Protein AF-K1S4P4-F1 (afdb_monomer_lite)

Foldseek 3Di:
DFDDQDDDPVVLVVLLVCQLPDPDQDAAEFDAEQHASSLVSQVSGPHHYYDPRHYYYHDDDD

pLDDT: mean 86.68, std 6.68, range [51.41, 91.94]

InterPro domains:
  IPR023562 Clp protease proteolytic subunit /Translocation-enhancing protein TepA [PF00574] (2-58)
  IPR029045 ClpP/crotonase-like domain superfamily [SSF52096] (1-58)

Secondary structure (DSSP, 8-state):
-EEE----HHHHHHHHHHHHT-SS--EEEEEEEEETHHHHHHTTSSEEEE-TT-EEE-----

Structure (mmCIF, N/CA/C/O backbone):
data_AF-K1S4P4-F1
#
_entry.id   AF-K1S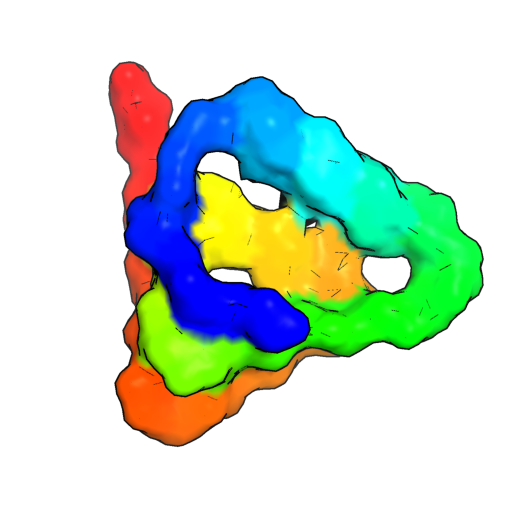4P4-F1
#
loop_
_atom_site.group_PDB
_atom_site.id
_atom_site.type_symbol
_atom_site.label_atom_id
_atom_site.label_alt_id
_atom_site.label_comp_id
_atom_site.label_asym_id
_atom_site.label_entity_id
_atom_site.label_seq_id
_atom_site.pdbx_PDB_ins_code
_atom_site.Cartn_x
_atom_site.Cartn_y
_atom_site.Cartn_z
_atom_site.occupancy
_atom_site.B_iso_or_equiv
_atom_site.auth_seq_id
_atom_site.auth_comp_id
_atom_site.auth_asym_id
_atom_site.auth_atom_id
_atom_site.pdbx_PDB_model_num
ATOM 1 N N . MET A 1 1 ? -7.653 3.594 -6.549 1.00 80.94 1 MET A N 1
ATOM 2 C CA . MET A 1 1 ? -6.918 2.768 -7.532 1.00 80.94 1 MET A CA 1
ATOM 3 C C . MET A 1 1 ? -5.448 3.132 -7.445 1.00 80.94 1 MET A C 1
ATOM 5 O O . MET A 1 1 ? -5.148 4.316 -7.348 1.00 80.94 1 MET A O 1
ATOM 9 N N . ILE A 1 2 ? -4.558 2.142 -7.394 1.00 85.31 2 ILE A N 1
ATOM 10 C CA . ILE A 1 2 ? -3.108 2.324 -7.251 1.00 85.31 2 ILE A CA 1
ATOM 11 C C . ILE A 1 2 ? -2.423 1.676 -8.457 1.00 85.31 2 ILE A C 1
ATOM 13 O O . ILE A 1 2 ? -2.603 0.487 -8.722 1.00 85.31 2 ILE A O 1
ATOM 17 N N . ASN A 1 3 ? -1.660 2.487 -9.186 1.00 87.88 3 ASN A N 1
ATOM 18 C CA . ASN A 1 3 ? -0.783 2.071 -10.272 1.00 87.88 3 ASN A CA 1
ATOM 19 C C . ASN A 1 3 ? 0.454 2.983 -10.259 1.00 87.88 3 ASN A C 1
ATOM 21 O O . ASN A 1 3 ? 0.464 4.043 -10.880 1.00 87.88 3 ASN A O 1
ATOM 25 N N . SER A 1 4 ? 1.435 2.640 -9.431 1.00 84.12 4 SER A N 1
ATOM 26 C CA . SER A 1 4 ? 2.623 3.449 -9.179 1.00 84.12 4 SER A CA 1
ATOM 27 C C . SER A 1 4 ? 3.812 2.562 -8.827 1.00 84.12 4 SER A C 1
ATOM 29 O O . SER A 1 4 ? 3.707 1.642 -8.012 1.00 84.12 4 SER A O 1
ATOM 31 N N . GLU A 1 5 ? 4.971 2.889 -9.392 1.00 85.38 5 GLU A N 1
ATOM 32 C CA . GLU A 1 5 ? 6.252 2.259 -9.054 1.00 85.38 5 GLU A CA 1
ATOM 33 C C . GLU A 1 5 ? 6.816 2.731 -7.695 1.00 85.38 5 GLU A C 1
ATOM 35 O O . GLU A 1 5 ? 7.901 2.323 -7.281 1.00 85.38 5 GLU A O 1
ATOM 40 N N . GLY A 1 6 ? 6.081 3.587 -6.978 1.00 83.94 6 GLY A N 1
ATOM 41 C CA . GLY A 1 6 ? 6.499 4.177 -5.712 1.00 83.94 6 GLY A CA 1
ATOM 42 C C . GLY A 1 6 ? 7.043 5.593 -5.878 1.00 83.94 6 GLY A C 1
ATOM 43 O O . GLY A 1 6 ? 6.666 6.326 -6.790 1.00 83.94 6 GLY A O 1
ATOM 44 N N . GLY A 1 7 ? 7.889 6.014 -4.937 1.00 84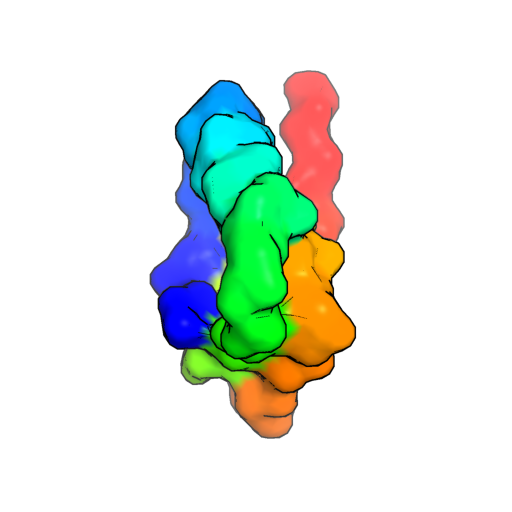.62 7 GLY A N 1
ATOM 45 C CA . GLY A 1 7 ? 8.425 7.371 -4.888 1.00 84.62 7 GLY A CA 1
ATOM 46 C C . GLY A 1 7 ? 8.996 7.714 -3.515 1.00 84.62 7 GLY A C 1
ATOM 47 O O . GLY A 1 7 ? 9.510 6.853 -2.804 1.00 84.62 7 GLY A O 1
ATOM 48 N N . SER A 1 8 ? 8.900 8.983 -3.125 1.00 84.81 8 SER A N 1
ATOM 49 C CA . SER A 1 8 ? 9.410 9.454 -1.833 1.00 84.81 8 SER A CA 1
ATOM 50 C C . SER A 1 8 ? 8.612 8.904 -0.647 1.00 84.81 8 SER A C 1
ATOM 52 O O . SER A 1 8 ? 7.379 8.953 -0.619 1.00 84.81 8 SER A O 1
ATOM 54 N N . VAL A 1 9 ? 9.347 8.460 0.377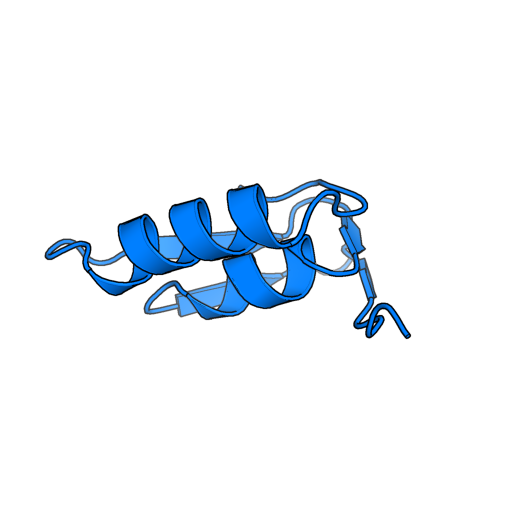 1.00 85.62 9 VAL A N 1
ATOM 55 C CA . VAL A 1 9 ? 8.795 7.919 1.627 1.00 85.62 9 VAL A CA 1
ATOM 56 C C . VAL A 1 9 ? 7.918 8.931 2.354 1.00 85.62 9 VAL A C 1
ATOM 58 O O . VAL A 1 9 ? 6.845 8.570 2.825 1.00 85.62 9 VAL A O 1
ATOM 61 N N . LEU A 1 10 ? 8.316 10.205 2.394 1.00 87.81 10 LEU A N 1
ATOM 62 C CA . LEU A 1 10 ? 7.552 11.245 3.089 1.00 87.81 10 LEU A CA 1
ATOM 63 C C . LEU A 1 10 ? 6.165 11.459 2.475 1.00 87.81 10 LEU A C 1
ATOM 65 O O . LEU A 1 10 ? 5.176 11.487 3.205 1.00 87.81 10 LEU A O 1
ATOM 69 N N . TYR A 1 11 ? 6.082 11.563 1.146 1.00 87.62 11 TYR A N 1
ATOM 70 C CA . TYR A 1 11 ? 4.796 11.711 0.456 1.00 87.62 11 TYR A CA 1
ATOM 71 C C . TYR A 1 11 ? 3.957 10.426 0.529 1.00 87.62 11 TYR A C 1
ATOM 73 O O . TYR A 1 11 ? 2.731 10.485 0.632 1.00 87.62 11 TYR A O 1
ATOM 81 N N . GLY A 1 12 ? 4.602 9.255 0.523 1.00 88.56 12 GLY A N 1
ATOM 82 C CA . GLY A 1 12 ? 3.907 7.981 0.692 1.00 88.56 12 GLY A CA 1
ATOM 83 C C . GLY A 1 12 ? 3.305 7.821 2.088 1.00 88.56 12 GLY A C 1
ATOM 84 O O . GLY A 1 12 ? 2.149 7.429 2.218 1.00 88.56 12 GLY A O 1
ATOM 85 N N . MET A 1 13 ? 4.050 8.194 3.129 1.00 89.94 13 MET A N 1
ATOM 86 C CA . MET A 1 13 ? 3.594 8.123 4.518 1.00 89.94 13 MET A CA 1
ATOM 87 C C . MET A 1 13 ? 2.519 9.158 4.844 1.00 89.94 13 MET A C 1
ATOM 89 O O . MET A 1 13 ? 1.597 8.844 5.595 1.00 89.94 13 MET A O 1
ATOM 93 N N . SER A 1 14 ? 2.585 10.368 4.276 1.00 91.19 14 SER A N 1
ATOM 94 C CA . SER A 1 14 ? 1.502 11.345 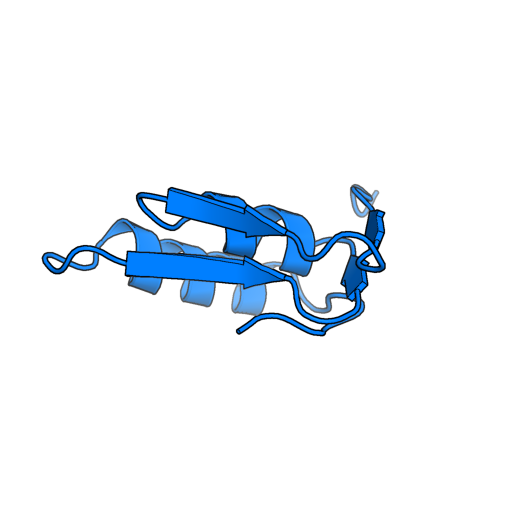4.439 1.00 91.19 14 SER A CA 1
ATOM 95 C C . SER A 1 14 ? 0.205 10.831 3.812 1.00 91.19 14 SER A C 1
ATOM 97 O O . SER A 1 14 ? -0.829 10.831 4.476 1.00 91.19 14 SER A O 1
ATOM 99 N N . THR A 1 15 ? 0.281 10.287 2.594 1.00 89.69 15 THR A N 1
ATOM 100 C CA . THR A 1 15 ? -0.861 9.666 1.904 1.00 89.69 15 THR A CA 1
ATOM 101 C C . THR A 1 15 ? -1.414 8.477 2.690 1.00 89.69 15 THR A C 1
ATOM 103 O O . THR A 1 15 ? -2.620 8.396 2.917 1.00 89.69 15 THR A O 1
ATOM 106 N N . TYR A 1 16 ? -0.540 7.585 3.166 1.00 90.94 16 TYR A N 1
ATOM 107 C CA . TYR A 1 16 ? -0.918 6.461 4.022 1.00 90.94 16 TYR A CA 1
ATOM 108 C C . TYR A 1 16 ? -1.642 6.938 5.285 1.00 90.94 16 TYR A C 1
ATOM 110 O O . TYR A 1 16 ? -2.707 6.428 5.609 1.00 90.94 16 TYR A O 1
ATOM 118 N N . SER A 1 17 ? -1.108 7.954 5.969 1.00 91.75 17 SER A N 1
ATOM 119 C CA . SER A 1 17 ? -1.714 8.514 7.179 1.00 91.75 17 SER A CA 1
ATOM 120 C C . SER A 1 17 ? -3.089 9.122 6.903 1.00 91.75 17 SER A C 1
ATOM 122 O O . SER A 1 17 ? -4.009 8.936 7.694 1.00 91.75 17 SER A O 1
ATOM 124 N N . THR A 1 18 ? -3.274 9.803 5.770 1.00 91.62 18 THR A N 1
ATOM 125 C CA . THR A 1 18 ? -4.590 10.324 5.375 1.00 91.62 18 THR A CA 1
ATOM 126 C C . THR A 1 18 ? -5.606 9.202 5.158 1.00 91.62 18 THR A C 1
ATOM 128 O O . THR A 1 18 ? -6.747 9.335 5.590 1.00 91.62 18 THR A O 1
ATOM 131 N N . ILE A 1 19 ? -5.202 8.091 4.536 1.00 89.75 19 ILE A N 1
ATOM 132 C CA . ILE A 1 19 ? -6.086 6.939 4.293 1.00 89.75 19 ILE A CA 1
ATOM 133 C C . ILE A 1 19 ? -6.382 6.190 5.597 1.00 89.75 19 ILE A C 1
ATOM 135 O O . ILE A 1 19 ? -7.536 5.859 5.855 1.00 89.75 19 ILE A O 1
ATOM 139 N N . ALA A 1 20 ? -5.368 5.973 6.436 1.00 89.00 20 ALA A N 1
ATOM 140 C CA . ALA A 1 20 ? -5.500 5.264 7.706 1.00 89.00 20 ALA A CA 1
ATOM 141 C C . ALA A 1 20 ? -6.339 6.043 8.734 1.00 89.00 20 ALA A C 1
ATOM 143 O O . ALA A 1 20 ? -7.044 5.440 9.539 1.00 89.00 20 ALA A O 1
ATOM 144 N N . ASN A 1 21 ? -6.286 7.378 8.701 1.00 91.94 21 ASN A N 1
ATOM 145 C CA . ASN A 1 21 ? -7.105 8.242 9.556 1.00 91.94 21 ASN A CA 1
ATOM 146 C C . ASN A 1 21 ? -8.475 8.584 8.947 1.00 91.94 21 ASN A C 1
ATOM 148 O O . ASN A 1 21 ? -9.256 9.307 9.570 1.00 91.94 21 ASN A O 1
ATOM 152 N N . ALA A 1 22 ? -8.786 8.105 7.741 1.00 88.75 22 ALA A N 1
ATOM 153 C CA . ALA A 1 22 ? -10.092 8.333 7.145 1.00 88.75 22 ALA A CA 1
ATOM 154 C C . ALA A 1 22 ? -11.177 7.609 7.961 1.00 88.75 22 ALA A C 1
ATOM 156 O O . ALA A 1 22 ? -11.075 6.422 8.265 1.00 88.75 22 ALA A O 1
ATOM 157 N N . THR A 1 23 ? -12.249 8.322 8.308 1.00 89.00 23 THR A N 1
ATOM 158 C CA . THR A 1 23 ? -13.397 7.749 9.034 1.00 89.00 23 THR A CA 1
ATOM 159 C C . THR A 1 23 ? -14.267 6.860 8.145 1.00 89.00 23 THR A C 1
ATOM 161 O O . THR A 1 23 ? -14.980 5.988 8.643 1.00 89.00 23 THR A O 1
ATOM 164 N N . VAL A 1 24 ? -14.194 7.068 6.830 1.00 89.56 24 VAL A N 1
ATOM 165 C CA . VAL A 1 24 ? -14.908 6.295 5.812 1.00 89.56 24 VAL A CA 1
ATOM 166 C C . VAL A 1 24 ? -14.197 4.978 5.510 1.00 89.56 24 VAL A C 1
ATOM 168 O O . VAL A 1 24 ? -12.979 4.867 5.639 1.00 89.56 24 VAL A O 1
ATOM 171 N N . ASP A 1 25 ? -14.960 3.971 5.088 1.00 88.81 25 ASP A N 1
ATOM 172 C CA . ASP A 1 25 ? -14.394 2.702 4.636 1.00 88.81 25 ASP A CA 1
ATOM 173 C C . ASP A 1 25 ? -13.634 2.913 3.323 1.00 88.81 25 ASP A C 1
ATOM 175 O O . ASP A 1 25 ? -14.220 3.120 2.262 1.00 88.81 25 ASP A O 1
ATOM 179 N N . THR A 1 26 ? -12.306 2.897 3.411 1.00 88.00 26 THR A N 1
ATOM 180 C CA . THR A 1 26 ? -11.407 3.044 2.270 1.00 88.00 26 THR A CA 1
ATOM 181 C C . THR A 1 26 ? -11.010 1.678 1.725 1.00 88.00 26 THR A C 1
ATOM 183 O O . THR A 1 26 ? -10.509 0.813 2.448 1.00 88.00 26 THR A O 1
ATOM 186 N N . GLU A 1 27 ? -11.216 1.490 0.424 1.00 91.69 27 GLU A N 1
ATOM 187 C CA . GLU A 1 27 ? -10.769 0.306 -0.306 1.00 91.69 27 GLU A CA 1
ATOM 188 C C . GLU A 1 27 ? -9.618 0.681 -1.249 1.00 91.69 27 GLU A C 1
ATOM 190 O O . GLU A 1 27 ? -9.719 1.599 -2.071 1.00 91.69 27 GLU A O 1
ATOM 195 N N . CYS A 1 28 ? -8.505 -0.039 -1.140 1.00 90.12 28 CYS A N 1
ATOM 196 C CA . CYS A 1 28 ? -7.330 0.144 -1.977 1.00 90.12 28 CYS A CA 1
ATOM 197 C C . CYS A 1 28 ? -7.252 -0.989 -3.001 1.00 90.12 28 CYS A C 1
ATOM 199 O O . CYS A 1 28 ? -7.125 -2.154 -2.640 1.00 90.12 28 CYS A O 1
ATOM 201 N N . ILE A 1 29 ? -7.322 -0.641 -4.287 1.00 90.88 29 ILE A N 1
ATOM 202 C CA . ILE A 1 29 ? -7.294 -1.602 -5.397 1.00 90.88 29 ILE A CA 1
ATOM 203 C C . ILE A 1 29 ? -6.039 -1.358 -6.231 1.00 90.88 29 ILE A C 1
ATOM 205 O O . ILE A 1 29 ? -5.868 -0.249 -6.747 1.00 90.88 29 ILE A O 1
ATOM 209 N N . ILE A 1 30 ? -5.192 -2.376 -6.377 1.00 91.44 30 ILE A N 1
ATOM 210 C CA . ILE A 1 30 ? -4.032 -2.340 -7.274 1.00 91.44 30 ILE A CA 1
ATOM 211 C C . ILE A 1 30 ? -4.498 -2.707 -8.680 1.00 91.44 30 ILE A C 1
ATOM 213 O O . ILE A 1 30 ? -4.987 -3.816 -8.909 1.00 91.44 30 ILE A O 1
ATOM 217 N N . GLU A 1 31 ? -4.341 -1.774 -9.615 1.00 89.38 31 GLU A N 1
ATOM 218 C CA . GLU A 1 31 ? -4.766 -1.960 -11.005 1.00 89.38 31 GLU A CA 1
ATOM 219 C C . GLU A 1 31 ? -3.636 -2.315 -11.963 1.00 89.38 31 GLU A C 1
ATOM 221 O O . GLU A 1 31 ? -3.928 -2.804 -13.043 1.00 89.38 31 GLU A O 1
ATOM 226 N N . GLY A 1 32 ? -2.377 -2.069 -11.606 1.00 89.00 32 GLY A N 1
ATOM 227 C CA . GLY A 1 32 ? -1.234 -2.341 -12.478 1.00 89.00 32 GLY A CA 1
ATOM 228 C C . GLY A 1 32 ? -0.025 -2.759 -11.662 1.00 89.00 32 GLY A C 1
ATOM 229 O O . GLY A 1 32 ? 0.166 -3.942 -11.401 1.00 89.00 32 GLY A O 1
ATOM 230 N N . VAL A 1 33 ? 0.766 -1.790 -11.214 1.00 87.25 33 VAL A N 1
ATOM 231 C CA . VAL A 1 33 ? 1.904 -2.048 -10.328 1.00 87.25 33 VAL A CA 1
ATOM 232 C C . VAL A 1 33 ? 1.770 -1.259 -9.028 1.00 87.25 33 VAL A C 1
ATOM 234 O O . VAL A 1 33 ? 1.322 -0.115 -9.025 1.00 87.25 33 VAL A O 1
ATOM 237 N N . ALA A 1 34 ? 2.149 -1.862 -7.908 1.00 89.12 34 ALA A N 1
ATOM 238 C CA . ALA A 1 34 ? 2.348 -1.171 -6.641 1.00 89.12 34 ALA A CA 1
ATOM 239 C C . ALA A 1 34 ? 3.741 -1.528 -6.120 1.00 89.12 34 ALA A C 1
ATOM 241 O O . ALA A 1 34 ? 3.921 -2.584 -5.512 1.00 8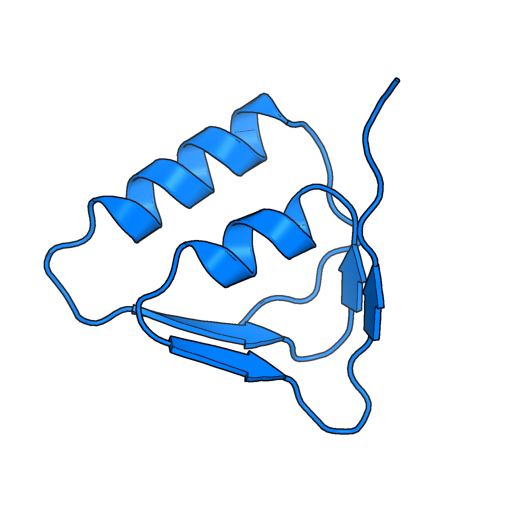9.12 34 ALA A O 1
ATOM 242 N N . ALA A 1 35 ? 4.731 -0.671 -6.384 1.00 89.75 35 ALA A N 1
ATOM 243 C CA . ALA A 1 35 ? 6.112 -0.902 -5.962 1.00 89.75 35 ALA A CA 1
ATOM 244 C C . ALA A 1 35 ? 6.585 0.074 -4.867 1.00 89.75 35 ALA A C 1
ATOM 246 O O . ALA A 1 35 ? 6.116 1.210 -4.767 1.00 89.75 35 ALA A O 1
ATOM 247 N N . SER A 1 36 ? 7.509 -0.387 -4.016 1.00 89.25 36 SER A N 1
ATOM 248 C CA . SER A 1 36 ? 8.092 0.379 -2.903 1.00 89.25 36 SER A CA 1
ATOM 249 C C . SER A 1 36 ? 7.010 1.044 -2.035 1.00 89.25 36 SER A C 1
ATOM 251 O O . SER A 1 36 ? 6.147 0.353 -1.511 1.00 89.25 36 SER A O 1
ATOM 253 N N . MET A 1 37 ? 6.976 2.370 -1.874 1.00 90.06 37 MET A N 1
ATOM 254 C CA . MET A 1 37 ? 5.947 2.993 -1.029 1.00 90.06 37 MET A CA 1
ATOM 255 C C . MET A 1 37 ? 4.513 2.796 -1.510 1.00 90.06 37 MET A C 1
ATOM 257 O O . MET A 1 37 ? 3.606 2.797 -0.677 1.00 90.06 37 MET A O 1
ATOM 261 N N . ALA A 1 38 ? 4.279 2.585 -2.807 1.00 86.94 38 ALA A N 1
ATOM 262 C CA . ALA A 1 38 ? 2.932 2.302 -3.287 1.00 86.94 38 ALA A CA 1
ATOM 263 C C . ALA A 1 38 ? 2.391 0.989 -2.694 1.00 86.94 38 ALA A C 1
ATOM 265 O O . ALA A 1 38 ? 1.195 0.908 -2.419 1.00 86.94 38 ALA A O 1
ATOM 266 N N . SER A 1 39 ? 3.256 0.004 -2.402 1.00 85.25 39 SER A N 1
ATOM 267 C CA . SER A 1 39 ? 2.848 -1.245 -1.744 1.00 85.25 39 SER A CA 1
ATOM 268 C C . SER A 1 39 ? 2.385 -1.022 -0.302 1.00 85.25 39 SER A C 1
ATOM 270 O O . SER A 1 39 ? 1.508 -1.732 0.178 1.00 85.25 39 SER A O 1
ATOM 272 N N . ILE A 1 40 ? 2.944 -0.023 0.389 1.00 88.50 40 ILE A N 1
ATOM 273 C CA . ILE A 1 40 ? 2.557 0.329 1.762 1.00 88.50 40 ILE A CA 1
ATOM 274 C C . ILE A 1 40 ? 1.235 1.098 1.779 1.00 88.50 40 ILE A C 1
ATOM 276 O O . ILE A 1 40 ? 0.376 0.820 2.610 1.00 88.50 40 ILE A O 1
ATOM 280 N N . ILE A 1 41 ? 1.039 2.024 0.835 1.00 89.94 41 ILE A N 1
ATOM 281 C CA . ILE A 1 41 ? -0.204 2.803 0.718 1.00 89.94 41 ILE A CA 1
ATOM 282 C C . ILE A 1 41 ? -1.413 1.882 0.516 1.00 89.94 41 ILE A C 1
ATOM 284 O O . ILE A 1 41 ? -2.461 2.136 1.105 1.00 89.94 41 ILE A O 1
ATOM 288 N N . VAL A 1 42 ? -1.263 0.793 -0.253 1.00 87.81 42 VAL A N 1
ATOM 289 C CA . VAL A 1 42 ? -2.322 -0.218 -0.428 1.00 87.81 42 VAL A CA 1
ATOM 290 C C . VAL A 1 42 ? -2.800 -0.753 0.923 1.00 87.81 42 VAL A C 1
ATOM 292 O O . VAL A 1 42 ? -4.002 -0.826 1.153 1.00 87.81 42 VAL A O 1
ATOM 295 N N . GLY A 1 43 ? -1.874 -1.054 1.835 1.00 85.12 43 GLY A N 1
ATOM 296 C CA . GLY A 1 43 ? -2.189 -1.585 3.161 1.00 85.12 43 GLY A CA 1
ATOM 297 C C . GLY A 1 43 ? -2.813 -0.578 4.133 1.00 85.12 43 GLY A C 1
ATOM 298 O O . GLY A 1 43 ? -3.182 -0.969 5.234 1.00 85.12 43 GLY A O 1
ATOM 299 N N . GLY A 1 44 ? -2.926 0.703 3.762 1.00 86.38 44 GLY A N 1
ATOM 300 C CA . GLY A 1 44 ? -3.543 1.730 4.608 1.00 86.38 44 GLY A CA 1
ATOM 301 C C . GLY A 1 44 ? -5.073 1.717 4.589 1.00 86.38 44 GLY A C 1
ATOM 302 O O . GLY A 1 44 ? -5.695 2.276 5.490 1.00 86.38 44 GLY A O 1
ATOM 303 N N . GLY A 1 45 ? -5.685 1.100 3.574 1.00 87.00 45 GLY A N 1
ATOM 304 C CA . GLY A 1 45 ? -7.138 0.959 3.475 1.00 87.00 45 GLY A CA 1
ATOM 305 C C . GLY A 1 45 ? -7.679 -0.193 4.323 1.00 87.00 45 GLY A C 1
ATOM 306 O O . GLY A 1 45 ? -6.989 -1.182 4.566 1.00 87.00 45 GLY A O 1
ATOM 307 N N . LYS A 1 46 ? -8.956 -0.119 4.719 1.00 88.19 46 LYS A N 1
ATOM 308 C CA . LYS A 1 46 ? -9.633 -1.205 5.459 1.00 88.19 46 LYS A CA 1
ATOM 309 C C . LYS A 1 46 ? -9.748 -2.495 4.645 1.00 88.19 46 LYS A C 1
ATOM 311 O O . LYS A 1 46 ? -9.837 -3.580 5.216 1.00 88.19 46 LYS A O 1
ATOM 316 N N . ARG A 1 47 ? -9.762 -2.385 3.314 1.00 88.62 47 ARG A N 1
ATOM 317 C CA . ARG A 1 47 ? -9.705 -3.520 2.387 1.00 88.62 47 ARG A CA 1
ATOM 318 C C . ARG A 1 47 ? -8.665 -3.260 1.312 1.00 88.62 47 ARG A C 1
ATOM 320 O O . ARG A 1 47 ? -8.623 -2.177 0.733 1.00 88.62 47 ARG A O 1
ATOM 327 N N . SER A 1 48 ? -7.859 -4.276 1.034 1.00 87.88 48 SER A N 1
ATOM 328 C CA . SER A 1 48 ? -6.851 -4.274 -0.025 1.00 87.88 48 SER A CA 1
ATOM 329 C C . SER A 1 48 ? -7.199 -5.350 -1.043 1.00 87.88 48 SER A C 1
ATOM 331 O O . SER A 1 48 ? -7.308 -6.521 -0.688 1.00 87.88 48 SER A O 1
ATOM 333 N N . LEU A 1 49 ? -7.384 -4.957 -2.299 1.00 90.81 49 LEU A N 1
ATOM 334 C CA . LEU A 1 49 ? -7.674 -5.851 -3.415 1.00 90.81 49 LEU A CA 1
ATOM 335 C C . LEU A 1 49 ? -6.616 -5.667 -4.502 1.00 90.81 49 LEU A C 1
ATOM 337 O O . LEU A 1 49 ? -6.067 -4.582 -4.695 1.00 90.81 49 LEU A O 1
ATOM 341 N N . MET A 1 50 ? -6.349 -6.731 -5.245 1.00 90.44 50 MET A N 1
ATOM 342 C CA . MET A 1 50 ? -5.381 -6.733 -6.334 1.00 90.44 50 MET A CA 1
ATOM 343 C C . MET A 1 50 ? -6.009 -7.427 -7.538 1.00 90.44 50 MET A C 1
ATOM 345 O O . MET A 1 50 ? -6.658 -8.458 -7.378 1.00 90.44 50 MET A O 1
ATOM 349 N N . ARG A 1 51 ? -5.865 -6.843 -8.732 1.00 88.06 51 ARG A N 1
ATOM 350 C CA . ARG A 1 51 ? -6.276 -7.500 -9.983 1.00 88.06 51 ARG A CA 1
ATOM 351 C C . ARG A 1 51 ? -5.362 -8.696 -10.273 1.00 88.06 51 ARG A C 1
ATOM 353 O O . ARG A 1 51 ? -4.192 -8.662 -9.912 1.00 88.06 51 ARG A O 1
ATOM 360 N N . ASP A 1 52 ? -5.859 -9.705 -10.987 1.00 86.88 52 ASP A N 1
ATOM 361 C CA . ASP A 1 52 ? -5.101 -10.942 -11.263 1.00 86.88 52 ASP A CA 1
ATOM 362 C C . ASP A 1 52 ? -3.791 -10.712 -12.035 1.00 86.88 52 ASP A C 1
ATOM 364 O O . ASP A 1 52 ? -2.845 -11.484 -11.915 1.00 86.88 52 ASP A O 1
ATOM 368 N N . TYR A 1 53 ? -3.725 -9.635 -12.821 1.00 89.38 53 TYR A N 1
ATOM 369 C CA . TYR A 1 53 ? -2.543 -9.245 -13.593 1.00 89.38 53 TYR A CA 1
ATOM 370 C C . TYR A 1 53 ? -1.662 -8.206 -12.879 1.00 89.38 53 TYR A C 1
ATOM 372 O O . TYR A 1 53 ? -0.652 -7.776 -13.436 1.00 89.38 53 TYR A O 1
ATOM 380 N N . ALA A 1 54 ? -2.051 -7.755 -11.684 1.00 86.88 54 ALA A N 1
ATOM 381 C CA . ALA A 1 54 ? -1.341 -6.701 -10.981 1.00 86.88 54 ALA A CA 1
ATOM 382 C C . ALA A 1 54 ? -0.134 -7.238 -10.199 1.00 86.88 54 ALA A C 1
ATOM 384 O O . ALA A 1 54 ? -0.148 -8.345 -9.662 1.00 86.88 54 ALA A O 1
ATOM 385 N N . ILE A 1 55 ? 0.917 -6.421 -10.126 1.00 87.38 55 ILE A N 1
ATOM 386 C CA . ILE A 1 55 ? 2.193 -6.776 -9.500 1.00 87.38 55 ILE A CA 1
ATOM 387 C C . ILE A 1 55 ? 2.401 -5.923 -8.248 1.00 87.38 55 ILE A C 1
ATOM 389 O O . ILE A 1 55 ? 2.428 -4.692 -8.309 1.00 87.38 55 ILE A O 1
ATOM 393 N N . LEU A 1 56 ? 2.598 -6.588 -7.109 1.00 88.38 56 LEU A N 1
ATOM 394 C CA . LEU A 1 56 ? 2.984 -5.969 -5.843 1.00 88.38 56 LEU A CA 1
ATOM 395 C C . LEU A 1 56 ? 4.477 -6.209 -5.592 1.00 88.38 56 LEU A C 1
ATOM 397 O O . LEU A 1 56 ? 4.918 -7.356 -5.540 1.00 88.38 56 LEU A O 1
ATOM 401 N N . MET A 1 57 ? 5.251 -5.141 -5.401 1.00 86.25 57 MET A N 1
ATOM 402 C CA . MET A 1 57 ? 6.695 -5.223 -5.170 1.00 86.25 57 MET A CA 1
ATOM 403 C C . MET A 1 57 ? 7.087 -4.449 -3.911 1.00 86.25 57 MET A C 1
ATOM 405 O O . MET A 1 57 ? 7.075 -3.221 -3.882 1.00 86.25 57 MET A O 1
ATOM 409 N N . ILE A 1 58 ? 7.468 -5.171 -2.861 1.00 85.62 58 ILE A N 1
ATOM 410 C CA . ILE A 1 58 ? 7.912 -4.569 -1.603 1.00 85.62 58 ILE A CA 1
ATOM 411 C C . ILE A 1 58 ? 9.420 -4.352 -1.685 1.00 85.62 58 ILE A C 1
ATOM 413 O O . ILE A 1 58 ? 10.186 -5.309 -1.774 1.00 85.62 58 ILE A O 1
ATOM 417 N N . GLN A 1 59 ? 9.838 -3.091 -1.639 1.00 77.44 59 GLN A N 1
ATOM 418 C CA . GLN A 1 59 ? 11.245 -2.704 -1.650 1.00 77.44 59 GLN A CA 1
ATOM 419 C C . GLN A 1 59 ? 11.497 -1.687 -0.538 1.00 77.44 59 GLN A C 1
ATOM 421 O O . GLN A 1 59 ? 10.918 -0.598 -0.555 1.00 77.44 59 GLN A O 1
ATOM 426 N N . LEU A 1 60 ? 12.371 -2.038 0.412 1.00 66.06 60 LEU A N 1
ATOM 427 C CA . LEU A 1 60 ? 12.843 -1.122 1.450 1.00 66.06 60 LEU A CA 1
ATOM 428 C C . LEU A 1 60 ? 13.985 -0.268 0.890 1.00 66.06 60 LEU A C 1
ATOM 430 O O . LEU A 1 60 ? 15.011 -0.799 0.464 1.00 66.06 60 LEU A O 1
ATOM 434 N N . THR A 1 61 ? 13.811 1.052 0.904 1.00 62.78 61 THR A N 1
ATOM 435 C CA . THR A 1 61 ? 14.904 2.001 0.660 1.00 62.78 61 THR A CA 1
ATOM 436 C C . THR A 1 61 ? 15.941 1.817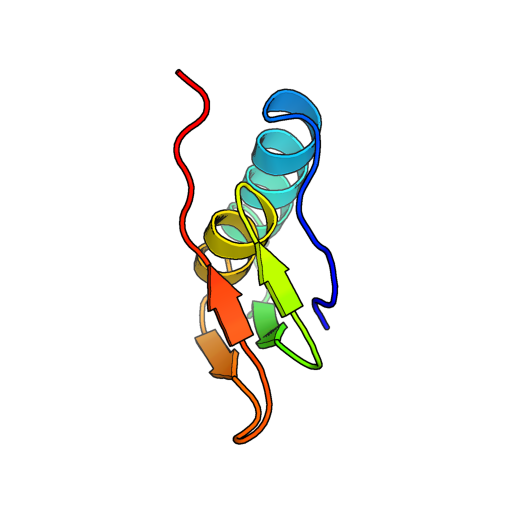 1.769 1.00 62.78 61 THR A C 1
ATOM 438 O O . THR A 1 61 ? 15.621 2.053 2.933 1.00 62.78 61 THR A O 1
ATOM 441 N N . ARG A 1 62 ? 17.138 1.324 1.421 1.00 51.41 62 ARG A N 1
ATOM 442 C CA . ARG A 1 62 ? 18.298 1.326 2.327 1.00 51.41 62 ARG A CA 1
ATOM 443 C C . ARG A 1 62 ? 18.755 2.747 2.622 1.00 51.41 62 ARG A C 1
ATOM 445 O O . ARG A 1 62 ? 18.707 3.568 1.680 1.00 51.41 62 ARG A O 1
#

Sequence (62 aa):
MINSEGGSVLYGMSTYSTIANATVDTECIIEGVAASMASIIVGGGKRSLMRDYAILMIQLTR

Radius of gyration: 10.96 Å; chains: 1; bounding box: 33×23×23 Å

Organism: NCBI:txid408170